Protein AF-R4QSQ1-F1 (afdb_monomer_lite)

Foldseek 3Di:
DVVVVVVVVCVVVCPVLLVVLLDPCLCVLVCLLVVVVVCCVPPVDDDDPVCVVSVVNVVSSVVSVLVVCCPPPVVVVVVLCVVQVLLLVVQLVVLLVVLVVVCVVVVPPDPVVSVVNSVVRSVVVSVVLSVVCVVDVVSVVVRDDPPDDPDDDPPDDD

Radius of gyration: 19.32 Å; chains: 1; bounding box: 47×39×47 Å

Structure (mmCIF, N/CA/C/O backbone):
data_AF-R4QSQ1-F1
#
_entry.id   AF-R4QSQ1-F1
#
loop_
_atom_site.group_PDB
_atom_site.id
_atom_site.type_symbol
_atom_site.label_atom_id
_atom_site.label_alt_id
_atom_site.label_comp_id
_atom_site.label_asym_id
_atom_site.label_entity_id
_atom_site.label_seq_id
_atom_site.pdbx_PDB_ins_code
_atom_site.Cartn_x
_atom_site.Cartn_y
_atom_site.Cartn_z
_atom_site.occupancy
_atom_site.B_iso_or_equiv
_atom_site.auth_seq_id
_atom_site.auth_comp_id
_atom_site.auth_asym_id
_atom_site.auth_atom_id
_atom_site.pdbx_PDB_model_num
ATOM 1 N N . MET A 1 1 ? -10.627 -11.516 -1.912 1.00 31.02 1 MET A N 1
ATOM 2 C CA . MET A 1 1 ? -12.056 -11.411 -1.530 1.00 31.02 1 MET A CA 1
ATOM 3 C C . MET A 1 1 ? -12.388 -12.200 -0.265 1.00 31.02 1 MET A C 1
ATOM 5 O O . MET A 1 1 ? -12.949 -11.615 0.649 1.00 31.02 1 MET A O 1
ATOM 9 N N . SER A 1 2 ? -11.987 -13.470 -0.145 1.00 31.78 2 SER A N 1
ATOM 10 C CA . SER A 1 2 ? -12.200 -14.297 1.061 1.00 31.78 2 SER A CA 1
ATOM 11 C C . SER A 1 2 ? -11.668 -13.672 2.362 1.00 31.78 2 SER A C 1
ATOM 13 O O . SER A 1 2 ? -12.356 -13.703 3.375 1.00 31.78 2 SER A O 1
ATOM 15 N N . PHE A 1 3 ? -10.498 -13.023 2.330 1.00 46.00 3 PHE A N 1
ATOM 16 C CA . PHE A 1 3 ? -9.901 -12.395 3.518 1.00 46.00 3 PHE A CA 1
ATOM 17 C C . PHE A 1 3 ? -10.680 -11.190 4.076 1.00 46.00 3 PHE A C 1
ATOM 19 O O . PHE A 1 3 ? -10.633 -10.957 5.279 1.00 46.00 3 PHE A O 1
ATOM 26 N N . PHE A 1 4 ? -11.433 -10.453 3.248 1.00 47.88 4 PHE A N 1
ATOM 27 C CA . PHE A 1 4 ? -12.220 -9.297 3.706 1.00 47.88 4 PHE A CA 1
ATOM 28 C C . PHE A 1 4 ? -13.437 -9.744 4.530 1.00 47.88 4 PHE A C 1
ATOM 30 O O . PHE A 1 4 ? -13.657 -9.263 5.640 1.00 47.88 4 PHE A O 1
ATOM 37 N N . PHE A 1 5 ? -14.178 -10.740 4.033 1.00 49.56 5 PHE A N 1
ATOM 38 C CA . PHE A 1 5 ? -15.300 -11.345 4.759 1.00 49.56 5 PHE A CA 1
ATOM 39 C C . PHE A 1 5 ? -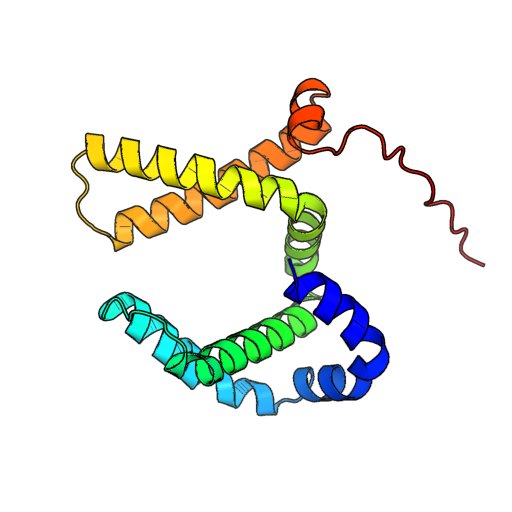14.837 -12.161 5.971 1.00 49.56 5 PHE A C 1
ATOM 41 O O . PHE A 1 5 ? -15.494 -12.134 7.010 1.00 49.56 5 PHE A O 1
ATOM 48 N N . LEU A 1 6 ? -13.676 -12.821 5.881 1.00 51.12 6 LEU A N 1
ATOM 49 C CA . LEU A 1 6 ? -13.048 -13.489 7.022 1.00 51.12 6 LEU A CA 1
ATOM 50 C C . LEU A 1 6 ? -12.662 -12.485 8.120 1.00 51.12 6 LEU A C 1
ATOM 52 O O . LEU A 1 6 ? -12.879 -12.766 9.293 1.00 51.12 6 LEU A O 1
ATOM 56 N N . GLY A 1 7 ? -12.157 -11.303 7.750 1.00 55.66 7 GLY A N 1
ATOM 57 C CA . GLY A 1 7 ? -11.886 -10.204 8.682 1.00 55.66 7 GLY A CA 1
ATOM 58 C C . GLY A 1 7 ? -13.153 -9.668 9.355 1.00 55.66 7 GLY A C 1
ATOM 59 O O . GLY A 1 7 ? -13.175 -9.495 10.573 1.00 55.66 7 GLY A O 1
ATOM 60 N N . ALA A 1 8 ? -14.236 -9.484 8.591 1.00 56.44 8 ALA A N 1
ATOM 61 C CA . ALA A 1 8 ? -15.534 -9.074 9.130 1.00 56.44 8 ALA A CA 1
ATOM 62 C C . ALA A 1 8 ? -16.126 -10.121 10.095 1.00 56.44 8 ALA A C 1
ATOM 64 O O . ALA A 1 8 ? -16.607 -9.764 11.167 1.00 56.44 8 ALA A O 1
ATOM 65 N N . TYR A 1 9 ? -16.021 -11.414 9.773 1.00 58.06 9 TYR A N 1
ATOM 66 C CA . TYR A 1 9 ? -16.449 -12.509 10.650 1.00 58.06 9 TYR A CA 1
ATOM 67 C C . TYR A 1 9 ? -15.570 -12.636 11.908 1.00 58.06 9 TYR A C 1
ATOM 69 O O . TYR A 1 9 ? -16.077 -12.799 13.019 1.00 58.06 9 TYR A O 1
ATOM 77 N N . ALA A 1 10 ? -14.249 -12.494 11.764 1.00 59.38 10 ALA A N 1
ATOM 78 C CA . ALA A 1 10 ? -13.298 -12.538 12.875 1.00 59.38 10 ALA A CA 1
ATOM 79 C C . ALA A 1 10 ? -13.430 -11.339 13.832 1.00 59.38 10 ALA A C 1
ATOM 81 O O . ALA A 1 10 ? -13.025 -11.442 14.994 1.00 59.38 10 ALA A O 1
ATOM 82 N N . SER A 1 11 ? -14.038 -10.231 13.387 1.00 60.97 11 SER A N 1
ATOM 83 C CA . SER A 1 11 ? -14.272 -9.035 14.207 1.00 60.97 11 SER A CA 1
ATOM 84 C C . SER A 1 11 ? -15.082 -9.335 15.477 1.00 60.97 11 SER A C 1
ATOM 86 O O . SER A 1 11 ? -14.761 -8.805 16.540 1.00 60.97 11 SER A O 1
ATOM 88 N N . HIS A 1 12 ? -16.029 -10.280 15.428 1.00 58.00 12 HIS A N 1
ATOM 89 C CA . HIS A 1 12 ? -16.840 -10.677 16.585 1.00 58.00 12 HIS A CA 1
ATOM 90 C C . HIS A 1 12 ? -16.061 -11.448 17.669 1.00 58.00 12 HIS A C 1
ATOM 92 O O . HIS A 1 12 ? -16.501 -11.492 18.816 1.00 58.00 12 HIS A O 1
ATOM 98 N N . ARG A 1 13 ? -14.896 -12.036 17.348 1.00 60.75 13 ARG A N 1
ATOM 99 C CA . ARG A 1 13 ? -14.006 -12.727 18.312 1.00 60.75 13 ARG A CA 1
ATOM 100 C C . ARG A 1 13 ? -12.667 -12.000 18.515 1.00 60.75 13 ARG A C 1
ATOM 102 O O . ARG A 1 13 ? -11.723 -12.560 19.070 1.00 60.75 13 ARG A O 1
ATOM 109 N N . SER A 1 14 ? -12.581 -10.742 18.085 1.00 67.00 14 SER A N 1
ATOM 110 C CA . SER A 1 14 ? -11.327 -9.998 17.916 1.00 67.00 14 SER A CA 1
ATOM 111 C C . SER A 1 14 ? -10.693 -9.449 19.196 1.00 67.00 14 SER A C 1
ATOM 113 O O . SER A 1 14 ? -9.571 -8.961 19.132 1.00 67.00 14 SER A O 1
ATOM 115 N N . ILE A 1 15 ? -11.333 -9.548 20.367 1.00 72.94 15 ILE A N 1
ATOM 116 C CA . ILE A 1 15 ? -10.829 -8.929 21.611 1.00 72.94 15 ILE A CA 1
ATOM 117 C C . ILE A 1 15 ? -9.414 -9.420 21.962 1.00 72.94 15 ILE A C 1
ATOM 119 O O . ILE A 1 15 ? -8.555 -8.622 22.336 1.00 72.94 15 ILE A O 1
ATOM 123 N N . TYR A 1 16 ? -9.142 -10.718 21.809 1.00 79.38 16 TYR A N 1
ATOM 124 C CA . TYR A 1 16 ? -7.809 -11.278 22.061 1.00 79.38 16 TYR A CA 1
ATOM 125 C C . TYR A 1 16 ? -6.787 -10.842 21.012 1.00 79.38 16 TYR A C 1
ATOM 127 O O . TYR A 1 16 ? -5.647 -10.543 21.360 1.00 79.38 16 TYR A O 1
ATOM 135 N N . LEU A 1 17 ? -7.205 -10.748 19.747 1.00 77.50 17 LEU A N 1
ATOM 136 C CA . LEU A 1 17 ? -6.355 -10.264 18.664 1.00 77.50 17 LEU A CA 1
ATOM 137 C C . LEU A 1 17 ? -5.994 -8.790 18.881 1.00 77.50 17 LEU A C 1
ATOM 139 O O . LEU A 1 17 ? -4.828 -8.434 18.801 1.00 77.50 17 LEU A O 1
ATOM 143 N N . ILE A 1 18 ? -6.961 -7.949 19.246 1.00 78.81 18 ILE A N 1
ATOM 144 C CA . ILE A 1 18 ? -6.743 -6.530 19.549 1.00 78.81 18 ILE A CA 1
ATOM 145 C C . ILE A 1 18 ? -5.796 -6.374 20.746 1.00 78.81 18 ILE A C 1
ATOM 147 O O . ILE A 1 18 ? -4.836 -5.611 20.668 1.00 78.81 18 ILE A O 1
ATOM 151 N N . LYS A 1 19 ? -5.991 -7.144 21.828 1.00 83.69 19 LYS A N 1
ATOM 152 C CA . LYS A 1 19 ? -5.064 -7.149 22.977 1.00 83.69 19 LYS A CA 1
ATOM 153 C C . LYS A 1 19 ? -3.648 -7.571 22.580 1.00 83.69 19 LYS A C 1
ATOM 155 O O . LYS A 1 19 ? -2.679 -6.982 23.054 1.00 83.69 19 LYS A O 1
ATOM 160 N N . PHE A 1 20 ? -3.525 -8.575 21.714 1.00 83.38 20 PHE A N 1
ATOM 161 C CA . PHE A 1 20 ? -2.237 -9.040 21.212 1.00 83.38 20 PHE A CA 1
ATOM 162 C C . PHE A 1 20 ? -1.543 -7.985 20.337 1.00 83.38 20 PHE A C 1
ATOM 164 O O . PHE A 1 20 ? -0.368 -7.699 20.551 1.00 83.38 20 PHE A O 1
ATOM 171 N N . LEU A 1 21 ? -2.271 -7.343 19.419 1.00 85.44 21 LEU A N 1
ATOM 172 C CA . LEU A 1 21 ? -1.757 -6.264 18.566 1.00 85.44 21 LEU A CA 1
ATOM 173 C C . LEU A 1 21 ? -1.337 -5.023 19.382 1.00 85.44 21 LEU A C 1
ATOM 175 O O . LEU A 1 21 ? -0.336 -4.377 19.067 1.00 85.44 21 LEU A O 1
ATOM 179 N N . ALA A 1 22 ? -2.030 -4.737 20.487 1.00 84.50 22 ALA A N 1
ATOM 180 C CA . ALA A 1 22 ? -1.675 -3.663 21.416 1.00 84.50 22 ALA A CA 1
ATOM 181 C C . ALA A 1 22 ? -0.433 -3.969 22.285 1.00 84.50 22 ALA A C 1
ATOM 183 O O . ALA A 1 22 ? 0.126 -3.065 22.921 1.00 84.50 22 ALA A O 1
ATOM 184 N N . SER A 1 23 ? 0.041 -5.219 22.309 1.00 89.00 23 SER A N 1
ATOM 185 C CA . SER A 1 23 ? 1.198 -5.640 23.104 1.00 89.00 23 SER A CA 1
ATOM 186 C C . SER A 1 23 ? 2.493 -4.952 22.662 1.00 89.00 23 SER A C 1
ATOM 188 O O . SER A 1 23 ? 2.725 -4.723 21.475 1.00 89.00 23 SER A O 1
ATOM 190 N N . ARG A 1 24 ? 3.383 -4.643 23.615 1.00 88.19 24 ARG A N 1
ATOM 191 C CA . ARG A 1 24 ? 4.731 -4.112 23.319 1.00 88.19 24 ARG A CA 1
ATOM 192 C C . ARG A 1 24 ? 5.630 -5.157 22.651 1.00 88.19 24 ARG A C 1
ATOM 194 O O . ARG A 1 24 ? 6.523 -4.796 21.895 1.00 88.19 24 ARG A O 1
ATOM 201 N N . TRP A 1 25 ? 5.356 -6.439 22.883 1.00 89.38 25 TRP A N 1
ATOM 202 C CA . TRP A 1 25 ? 6.125 -7.559 22.336 1.00 89.38 25 TRP A CA 1
ATOM 203 C C . TRP A 1 25 ? 5.973 -7.725 20.823 1.00 89.38 25 TRP A C 1
ATOM 205 O O . TRP A 1 25 ? 6.797 -8.382 20.196 1.00 89.38 25 TRP A O 1
ATOM 215 N N . ILE A 1 26 ? 4.968 -7.086 20.217 1.00 87.81 26 ILE A N 1
ATOM 216 C CA . ILE A 1 26 ? 4.738 -7.129 18.771 1.00 87.81 26 ILE A CA 1
ATOM 217 C C . ILE A 1 26 ? 5.929 -6.582 17.969 1.00 87.81 26 ILE A C 1
ATOM 219 O O . ILE A 1 26 ? 6.175 -7.010 16.845 1.00 87.81 26 ILE A O 1
ATOM 223 N N . TRP A 1 27 ? 6.717 -5.687 18.574 1.00 89.50 27 TRP A N 1
ATOM 224 C CA . TRP A 1 27 ? 7.913 -5.108 17.965 1.00 89.50 27 TRP A CA 1
ATOM 225 C C . TRP A 1 27 ? 9.059 -6.107 17.801 1.00 89.50 27 TRP A C 1
ATOM 227 O O . TRP A 1 27 ? 9.951 -5.859 16.995 1.00 89.50 27 TRP A O 1
ATOM 237 N N . LEU A 1 28 ? 9.009 -7.271 18.460 1.00 91.75 28 LEU A N 1
ATOM 238 C CA . LEU A 1 28 ? 9.936 -8.370 18.169 1.00 91.75 28 LEU A CA 1
ATOM 239 C C . LEU A 1 28 ? 9.780 -8.901 16.736 1.00 91.75 28 LEU A C 1
ATOM 241 O O . LEU A 1 28 ? 10.711 -9.497 16.203 1.00 91.75 28 LEU A O 1
ATOM 245 N N . LEU A 1 29 ? 8.639 -8.649 16.083 1.00 90.38 29 LEU A N 1
ATOM 246 C CA . LEU A 1 29 ? 8.444 -8.976 14.670 1.00 90.38 29 LEU A CA 1
ATOM 247 C C . LEU A 1 29 ? 9.142 -7.982 13.730 1.00 90.38 29 LEU A C 1
ATOM 249 O O . LEU A 1 29 ? 9.389 -8.331 12.580 1.00 90.38 29 LEU A O 1
ATOM 253 N N . ALA A 1 30 ? 9.501 -6.778 14.193 1.00 90.31 30 ALA A N 1
ATOM 254 C CA . ALA A 1 30 ? 10.138 -5.753 13.364 1.00 90.31 30 ALA A CA 1
ATOM 255 C C . ALA A 1 30 ? 11.403 -6.247 12.636 1.00 90.31 30 ALA A C 1
ATOM 257 O O . ALA A 1 30 ? 11.447 -6.109 11.414 1.00 90.31 30 ALA A O 1
ATOM 258 N N . PRO A 1 31 ? 12.406 -6.866 13.298 1.00 92.62 31 PRO A N 1
ATOM 259 C CA . PRO A 1 31 ? 13.589 -7.369 12.597 1.00 92.62 31 PRO A CA 1
ATOM 260 C C . PRO A 1 31 ? 13.252 -8.452 11.566 1.00 92.62 31 PRO A C 1
ATOM 262 O O . PRO A 1 31 ? 13.873 -8.491 10.508 1.00 92.62 31 PRO A O 1
ATOM 265 N N . ILE A 1 32 ? 12.243 -9.291 11.827 1.00 90.81 32 ILE A N 1
ATOM 266 C CA . ILE A 1 32 ? 11.794 -10.329 10.888 1.00 90.81 32 ILE A CA 1
ATOM 267 C C . ILE A 1 32 ? 11.174 -9.676 9.648 1.00 90.81 32 ILE A C 1
ATOM 269 O O . ILE A 1 32 ? 11.530 -10.020 8.522 1.00 90.81 32 ILE A O 1
ATOM 273 N N . VAL A 1 33 ? 10.280 -8.705 9.836 1.00 89.69 33 VAL A N 1
ATOM 274 C CA . VAL A 1 33 ? 9.608 -7.999 8.734 1.00 89.69 33 VAL A CA 1
ATOM 275 C C . VAL A 1 33 ? 10.601 -7.164 7.927 1.00 89.69 33 VAL A C 1
ATOM 277 O O . VAL A 1 33 ? 10.591 -7.225 6.701 1.00 89.69 33 VAL A O 1
ATOM 280 N N . ILE A 1 34 ? 11.496 -6.431 8.590 1.00 89.44 34 ILE A N 1
ATOM 281 C CA . ILE A 1 34 ? 12.531 -5.626 7.927 1.00 89.44 34 ILE A CA 1
ATOM 282 C C . ILE A 1 34 ? 13.498 -6.537 7.167 1.00 89.44 34 ILE A C 1
ATOM 284 O O . ILE A 1 34 ? 13.724 -6.327 5.979 1.00 89.44 34 ILE A O 1
ATOM 288 N N . GLY A 1 35 ? 14.021 -7.580 7.818 1.00 90.12 35 GLY A N 1
ATOM 289 C CA . GLY A 1 35 ? 14.965 -8.513 7.208 1.00 90.12 35 GLY A CA 1
ATOM 290 C C . GLY A 1 35 ? 14.371 -9.233 6.000 1.00 90.12 35 GLY A C 1
ATOM 291 O O . GLY A 1 35 ? 15.008 -9.300 4.952 1.00 90.12 35 GLY A O 1
ATOM 292 N N . THR A 1 36 ? 13.124 -9.701 6.099 1.00 87.38 36 THR A N 1
ATOM 293 C CA . THR A 1 36 ? 12.441 -10.322 4.955 1.00 87.38 36 THR A CA 1
ATOM 294 C C . THR A 1 36 ? 12.116 -9.330 3.848 1.00 87.38 36 THR A C 1
ATOM 296 O O . THR A 1 36 ? 12.265 -9.682 2.682 1.00 87.38 36 THR A O 1
ATOM 299 N N . SER A 1 37 ? 11.754 -8.087 4.170 1.00 82.00 37 SER A N 1
ATOM 300 C CA . SER A 1 37 ? 11.524 -7.043 3.161 1.00 82.00 37 SER A CA 1
ATOM 301 C C . SER A 1 37 ? 12.808 -6.709 2.397 1.00 82.00 37 SER A C 1
ATOM 303 O O . SER A 1 37 ? 12.794 -6.656 1.169 1.00 82.00 37 SER A O 1
ATOM 305 N N . ILE A 1 38 ? 13.933 -6.564 3.106 1.00 85.81 38 ILE A N 1
ATOM 306 C CA . ILE A 1 38 ? 15.254 -6.339 2.501 1.00 85.81 38 ILE A CA 1
ATOM 307 C C . ILE A 1 38 ? 15.654 -7.540 1.645 1.00 85.81 38 ILE A C 1
ATOM 309 O O . ILE A 1 38 ? 16.022 -7.369 0.487 1.00 85.81 38 ILE A O 1
ATOM 313 N N . ALA A 1 39 ? 15.534 -8.760 2.175 1.00 85.56 39 ALA A N 1
ATOM 314 C CA . ALA A 1 39 ? 15.872 -9.969 1.432 1.00 85.56 39 ALA A CA 1
ATOM 315 C C . ALA A 1 39 ? 15.012 -10.119 0.167 1.00 85.56 39 ALA A C 1
ATOM 317 O O . ALA A 1 39 ? 15.510 -10.511 -0.882 1.00 85.56 39 ALA A O 1
ATOM 318 N N . THR A 1 40 ? 13.737 -9.744 0.237 1.00 82.38 40 THR A N 1
ATOM 319 C CA . THR A 1 40 ? 12.841 -9.747 -0.925 1.00 82.38 40 THR A CA 1
ATOM 320 C C . THR A 1 40 ? 13.292 -8.738 -1.973 1.00 82.38 40 THR A C 1
ATOM 322 O O . THR A 1 40 ? 13.322 -9.067 -3.155 1.00 82.38 40 THR A O 1
ATOM 325 N N . ALA A 1 41 ? 13.677 -7.534 -1.545 1.00 76.75 41 ALA A N 1
ATOM 326 C CA . ALA A 1 41 ? 14.157 -6.489 -2.440 1.00 76.75 41 ALA A CA 1
ATOM 327 C C . ALA A 1 41 ? 15.519 -6.820 -3.075 1.00 76.75 41 ALA A C 1
ATOM 329 O O . ALA A 1 41 ? 15.762 -6.430 -4.211 1.00 76.75 41 ALA A O 1
ATOM 330 N N . MET A 1 42 ? 16.400 -7.528 -2.359 1.00 82.69 42 MET A N 1
ATOM 331 C CA . MET A 1 42 ? 17.746 -7.868 -2.836 1.00 82.69 42 MET A CA 1
ATOM 332 C C . MET A 1 42 ? 17.801 -9.144 -3.679 1.00 82.69 42 MET A C 1
ATOM 334 O O . MET A 1 42 ? 18.620 -9.226 -4.589 1.00 82.69 42 MET A O 1
ATOM 338 N N . TYR A 1 43 ? 16.978 -10.145 -3.358 1.00 82.06 43 TYR A N 1
ATOM 339 C CA . TYR A 1 43 ? 17.100 -11.497 -3.917 1.00 82.06 43 TYR A CA 1
ATOM 340 C C . TYR A 1 43 ? 15.880 -11.947 -4.728 1.00 82.06 43 TYR A C 1
ATOM 342 O O . TYR A 1 43 ? 15.792 -13.126 -5.063 1.00 82.06 43 TYR A O 1
ATOM 350 N N . GLU A 1 44 ? 14.929 -11.048 -5.007 1.00 75.00 44 GLU A N 1
ATOM 351 C CA . GLU A 1 44 ? 13.708 -11.338 -5.779 1.00 75.00 44 GLU A CA 1
ATOM 352 C C . GLU A 1 44 ? 13.004 -12.625 -5.313 1.00 75.00 44 GLU A C 1
ATOM 354 O O . GLU A 1 44 ? 12.655 -13.516 -6.095 1.00 75.00 44 GLU A O 1
ATOM 359 N N . LEU A 1 45 ? 12.836 -12.754 -3.992 1.00 75.75 45 LEU A N 1
ATOM 360 C CA . LEU A 1 45 ? 12.311 -13.970 -3.381 1.00 75.75 45 LEU A CA 1
ATOM 361 C C . LEU A 1 45 ? 10.929 -14.317 -3.950 1.00 75.75 45 LEU A C 1
ATOM 363 O O . LEU A 1 45 ? 9.962 -13.567 -3.816 1.00 75.75 45 LEU A O 1
ATOM 367 N N . LYS A 1 46 ? 10.825 -15.505 -4.551 1.00 74.75 46 LYS A N 1
ATOM 368 C CA . LYS A 1 46 ? 9.549 -16.044 -5.026 1.00 74.75 46 LYS A CA 1
ATOM 369 C C . LYS A 1 46 ? 8.751 -16.574 -3.840 1.00 74.75 46 LYS A C 1
ATOM 371 O O . LYS A 1 46 ? 9.062 -17.627 -3.280 1.00 74.75 46 LYS A O 1
ATOM 376 N N . PHE A 1 47 ? 7.707 -15.843 -3.468 1.00 71.56 47 PHE A N 1
ATOM 377 C CA . PHE A 1 47 ? 6.795 -16.266 -2.414 1.00 71.56 47 PHE A CA 1
ATOM 378 C C . PHE A 1 47 ? 5.943 -17.455 -2.871 1.00 71.56 47 PHE A C 1
ATOM 380 O O . PHE A 1 47 ? 5.328 -17.447 -3.933 1.00 71.56 47 PHE A O 1
ATOM 387 N N . GLY A 1 48 ? 5.904 -18.477 -2.025 1.00 76.00 48 GLY A N 1
ATOM 388 C CA . GLY A 1 48 ? 5.098 -19.686 -2.174 1.00 76.00 48 GLY A CA 1
ATOM 389 C C . GLY A 1 48 ? 4.527 -20.126 -0.821 1.00 76.00 48 GLY A C 1
ATOM 390 O O . GLY A 1 48 ? 4.712 -19.419 0.173 1.00 76.00 48 GLY A O 1
ATOM 391 N N . PRO A 1 49 ? 3.883 -21.302 -0.733 1.00 80.00 49 PRO A N 1
ATOM 392 C CA . PRO A 1 49 ? 3.203 -21.764 0.486 1.00 80.00 49 PRO A CA 1
ATOM 393 C C . PRO A 1 49 ? 4.095 -21.776 1.738 1.00 80.00 49 PRO A C 1
ATOM 395 O O . PRO A 1 49 ? 3.632 -21.498 2.844 1.00 80.00 49 PRO A O 1
ATOM 398 N N . ASN A 1 50 ? 5.397 -22.008 1.558 1.00 82.69 50 ASN A N 1
ATOM 399 C CA . ASN A 1 50 ? 6.386 -22.063 2.639 1.00 82.69 50 ASN A CA 1
ATOM 400 C C . ASN A 1 50 ? 6.605 -20.713 3.347 1.00 82.69 50 ASN A C 1
ATOM 402 O O . ASN A 1 50 ? 7.144 -20.676 4.448 1.00 82.69 50 ASN A O 1
ATOM 406 N N . TRP A 1 51 ? 6.164 -19.603 2.750 1.00 82.50 51 TRP A N 1
ATOM 407 C CA . TRP A 1 51 ? 6.336 -18.254 3.297 1.00 82.50 51 TRP A CA 1
ATOM 408 C C . TRP A 1 51 ? 5.138 -17.779 4.122 1.00 82.50 51 TRP A C 1
ATOM 410 O O . TRP A 1 51 ? 5.172 -16.679 4.670 1.00 82.50 51 TRP A O 1
ATOM 420 N N . THR A 1 52 ? 4.098 -18.608 4.262 1.00 82.56 52 THR A N 1
ATOM 421 C CA . THR A 1 52 ? 2.841 -18.243 4.936 1.00 82.56 52 THR A CA 1
ATOM 422 C C . THR A 1 52 ? 3.068 -17.693 6.346 1.00 82.56 52 THR A C 1
ATOM 424 O O . THR A 1 52 ? 2.454 -16.697 6.718 1.00 82.56 52 THR A O 1
ATOM 427 N N . ALA A 1 53 ? 3.984 -18.284 7.120 1.00 84.38 53 ALA A N 1
ATOM 428 C CA . ALA A 1 53 ? 4.297 -17.817 8.471 1.00 84.38 53 ALA A CA 1
ATOM 429 C C . ALA A 1 53 ? 4.918 -16.408 8.480 1.00 84.38 53 ALA A C 1
ATOM 431 O O . ALA A 1 53 ? 4.546 -15.572 9.301 1.00 84.38 53 ALA A O 1
ATOM 432 N N . LEU A 1 54 ? 5.818 -16.124 7.535 1.00 85.88 54 LEU A N 1
ATOM 433 C CA . LEU A 1 54 ? 6.448 -14.811 7.381 1.00 85.88 54 LEU A CA 1
ATOM 434 C C . LEU A 1 54 ? 5.444 -13.766 6.890 1.00 85.88 54 LEU A C 1
ATOM 436 O O . LEU A 1 54 ? 5.391 -12.663 7.431 1.00 85.88 54 LEU A O 1
ATOM 440 N N . SER A 1 55 ? 4.584 -14.130 5.937 1.00 82.12 55 SER A N 1
ATOM 441 C CA . SER A 1 55 ? 3.478 -13.275 5.502 1.00 82.12 55 SER A CA 1
ATOM 442 C C . SER A 1 55 ? 2.525 -12.968 6.659 1.00 82.12 55 SER A C 1
ATOM 444 O O . SER A 1 55 ? 2.121 -11.821 6.830 1.00 82.12 55 SER A O 1
ATOM 446 N N . PHE A 1 56 ? 2.207 -13.959 7.496 1.00 85.12 56 PHE A N 1
ATOM 447 C CA . PHE A 1 56 ? 1.348 -13.771 8.664 1.00 85.12 56 PHE A CA 1
ATOM 448 C C . PHE A 1 56 ? 1.998 -12.872 9.723 1.00 85.12 56 PHE A C 1
ATOM 450 O O . PHE A 1 56 ? 1.339 -11.975 10.247 1.00 85.12 56 PHE A O 1
ATOM 457 N N . ALA A 1 57 ? 3.299 -13.041 9.982 1.00 87.06 57 ALA A N 1
ATOM 458 C CA . ALA A 1 57 ? 4.065 -12.148 10.851 1.00 87.06 57 ALA A CA 1
ATOM 459 C C . ALA A 1 57 ? 4.041 -10.699 10.337 1.00 87.06 57 ALA A C 1
ATOM 461 O O . ALA A 1 57 ? 3.799 -9.777 11.117 1.00 87.06 57 ALA A O 1
ATOM 462 N N . GLY A 1 58 ? 4.202 -10.501 9.024 1.00 85.19 58 GLY A N 1
ATOM 463 C CA . GLY A 1 58 ? 4.055 -9.196 8.380 1.00 85.19 58 GLY A CA 1
ATOM 464 C C . GLY A 1 58 ? 2.659 -8.604 8.568 1.00 85.19 58 GLY A C 1
ATOM 465 O O . GLY A 1 58 ? 2.528 -7.474 9.033 1.00 85.19 58 GLY A O 1
ATOM 466 N N . VAL A 1 59 ? 1.606 -9.375 8.283 1.00 85.19 59 VAL A N 1
ATOM 467 C CA . VAL A 1 59 ? 0.211 -8.932 8.452 1.00 85.19 59 VAL A CA 1
ATOM 468 C C . VAL A 1 59 ? -0.071 -8.517 9.896 1.00 85.19 59 VAL A C 1
ATOM 470 O O . VAL A 1 59 ? -0.646 -7.451 10.121 1.00 85.19 59 VAL A O 1
ATOM 473 N N . ILE A 1 60 ? 0.355 -9.316 10.875 1.00 88.00 60 ILE A N 1
ATOM 474 C CA . ILE A 1 60 ? 0.213 -8.999 12.301 1.00 88.00 60 ILE A CA 1
ATOM 475 C C . ILE A 1 60 ? 0.945 -7.699 12.643 1.00 88.00 60 ILE A C 1
ATOM 477 O O . ILE A 1 60 ? 0.369 -6.817 13.281 1.00 88.00 60 ILE A O 1
ATOM 481 N N . PHE A 1 61 ? 2.197 -7.563 12.207 1.00 88.25 61 PHE A N 1
ATOM 482 C CA . PHE A 1 61 ? 3.015 -6.387 12.481 1.00 88.25 61 PHE A CA 1
ATOM 483 C C . PHE A 1 61 ? 2.388 -5.107 11.912 1.00 88.25 61 PHE A C 1
ATOM 485 O O . PHE A 1 61 ? 2.197 -4.134 12.644 1.00 88.25 61 PHE A O 1
ATOM 492 N N . PHE A 1 62 ? 1.982 -5.120 10.638 1.00 83.62 62 PHE A N 1
ATOM 493 C CA . PHE A 1 62 ? 1.324 -3.974 10.007 1.00 83.62 62 PHE A CA 1
ATOM 494 C C . PHE A 1 62 ? -0.044 -3.672 10.625 1.00 83.62 62 PHE A C 1
ATOM 496 O O . PHE A 1 62 ? -0.393 -2.503 10.775 1.00 83.62 62 PHE A O 1
ATOM 503 N N . SER A 1 63 ? -0.791 -4.692 11.056 1.00 84.50 63 SER A N 1
ATOM 504 C CA . SER A 1 63 ? -2.064 -4.500 11.767 1.00 84.50 63 SER A CA 1
ATOM 505 C C . SER A 1 63 ? -1.862 -3.815 13.122 1.00 84.50 63 SER A C 1
ATOM 507 O O . SER A 1 63 ? -2.622 -2.918 13.485 1.00 84.50 63 SER A O 1
ATOM 509 N N . ALA A 1 64 ? -0.814 -4.185 13.861 1.00 85.69 64 ALA A N 1
ATOM 510 C CA . ALA A 1 64 ? -0.467 -3.540 15.126 1.00 85.69 64 ALA A CA 1
ATOM 511 C C . ALA A 1 64 ? 0.034 -2.107 14.924 1.00 85.69 64 ALA A C 1
ATOM 513 O O . ALA A 1 64 ? -0.291 -1.213 15.708 1.00 85.69 64 ALA A O 1
ATOM 514 N N . MET A 1 65 ? 0.794 -1.873 13.853 1.00 83.81 65 MET A N 1
ATOM 515 C CA . MET A 1 65 ? 1.228 -0.535 13.472 1.00 83.81 65 MET A CA 1
ATOM 516 C C . MET A 1 65 ? 0.028 0.351 13.111 1.00 83.81 65 MET A C 1
ATOM 518 O O . MET A 1 65 ? -0.059 1.476 13.596 1.00 83.81 65 MET A O 1
ATOM 522 N N . ALA A 1 66 ? -0.939 -0.176 12.353 1.00 77.69 66 ALA A N 1
ATOM 523 C CA . ALA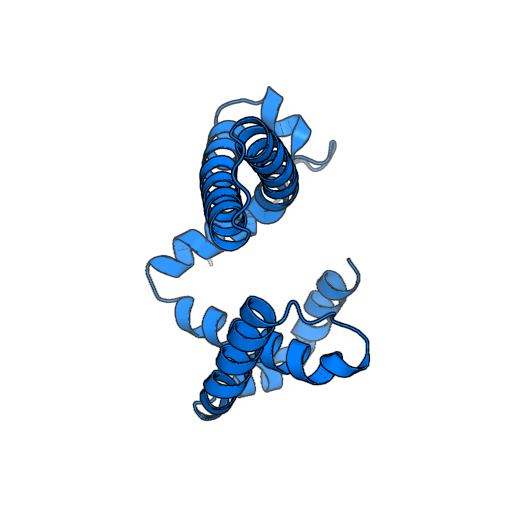 A 1 66 ? -2.159 0.539 11.984 1.00 77.69 66 ALA A CA 1
ATOM 524 C C . ALA A 1 66 ? -2.976 0.988 13.211 1.00 77.69 66 ALA A C 1
ATOM 526 O O . ALA A 1 66 ? -3.361 2.153 13.276 1.00 77.69 66 ALA A O 1
ATOM 527 N N . GLN A 1 67 ? -3.160 0.121 14.217 1.00 79.19 67 GLN A N 1
ATOM 528 C CA . GLN A 1 67 ? -3.849 0.488 15.469 1.00 79.19 67 GLN A CA 1
ATOM 529 C C . GLN A 1 67 ? -3.149 1.626 16.219 1.00 79.19 67 GLN A C 1
ATOM 531 O O . GLN A 1 67 ? -3.792 2.499 16.793 1.00 79.19 67 GLN A O 1
ATOM 536 N N . ARG A 1 68 ? -1.813 1.639 16.229 1.00 79.69 68 ARG A N 1
ATOM 537 C CA . ARG A 1 68 ? -1.044 2.678 16.931 1.00 79.69 68 ARG A CA 1
ATOM 538 C C . ARG A 1 68 ? -1.025 4.007 16.176 1.00 79.69 68 ARG A C 1
ATOM 540 O O . ARG A 1 68 ? -0.872 5.052 16.803 1.00 79.69 68 ARG A O 1
ATOM 547 N N . ILE A 1 69 ? -1.185 3.970 14.855 1.00 77.94 69 ILE A N 1
ATOM 548 C CA . ILE A 1 69 ? -1.245 5.162 14.002 1.00 77.94 69 ILE A CA 1
ATOM 549 C C . ILE A 1 69 ? -2.604 5.864 14.113 1.00 77.94 69 ILE A C 1
ATOM 551 O O . ILE A 1 69 ? -2.653 7.062 13.857 1.00 77.94 69 ILE A O 1
ATOM 555 N N . GLU A 1 70 ? -3.669 5.177 14.548 1.00 69.69 70 GLU A N 1
ATOM 556 C CA . GLU A 1 70 ? -5.063 5.661 14.581 1.00 69.69 70 GLU A CA 1
ATOM 557 C C . GLU A 1 70 ? -5.253 7.051 15.229 1.00 69.69 70 GLU A C 1
ATOM 559 O O . GLU A 1 70 ? -6.062 7.841 14.750 1.00 69.69 70 GLU A O 1
ATOM 564 N N . ASN A 1 71 ? -4.440 7.411 16.228 1.00 68.56 71 ASN A N 1
ATOM 565 C CA . ASN A 1 71 ? -4.516 8.709 16.922 1.00 68.56 71 ASN A CA 1
ATOM 566 C C . ASN A 1 71 ? -3.521 9.771 16.415 1.00 68.56 71 ASN A C 1
ATOM 568 O O . ASN A 1 71 ? -3.331 10.805 17.054 1.00 68.56 71 ASN A O 1
ATOM 572 N N . THR A 1 72 ? -2.843 9.525 15.297 1.00 79.62 72 THR A N 1
ATOM 573 C CA . THR A 1 72 ? -1.874 10.464 14.706 1.00 79.62 72 THR A CA 1
ATOM 574 C C . THR A 1 72 ? -2.482 11.190 13.509 1.00 79.62 72 THR A C 1
ATOM 576 O O . THR A 1 72 ? -3.399 10.679 12.880 1.00 79.62 72 THR A O 1
ATOM 579 N N . GLY A 1 73 ? -1.932 12.341 13.104 1.00 72.88 73 GLY A N 1
ATOM 580 C CA . GLY A 1 73 ? -2.383 13.032 11.882 1.00 72.88 73 GLY A CA 1
ATOM 581 C C . GLY A 1 73 ? -2.294 12.176 10.605 1.00 72.88 73 GLY A C 1
ATOM 582 O O . GLY A 1 73 ? -2.991 12.440 9.629 1.00 72.88 73 GLY A O 1
ATOM 583 N N . ILE A 1 74 ? -1.489 11.107 10.627 1.00 75.62 74 ILE A N 1
ATOM 584 C CA . ILE A 1 74 ? -1.355 10.141 9.531 1.00 75.62 74 ILE A CA 1
ATOM 585 C C . ILE A 1 74 ? -2.609 9.256 9.413 1.00 75.62 74 ILE A C 1
ATOM 587 O O . ILE A 1 74 ? -2.950 8.838 8.305 1.00 75.62 74 ILE A O 1
ATOM 591 N N . SER A 1 75 ? -3.345 9.002 10.505 1.00 76.81 75 SER A N 1
ATOM 592 C CA . SER A 1 75 ? -4.556 8.171 10.450 1.00 76.81 75 SER A CA 1
ATOM 593 C C . SER A 1 75 ? -5.633 8.770 9.564 1.00 76.81 75 SER A C 1
ATOM 595 O O . SER A 1 75 ? -6.272 8.028 8.827 1.00 76.81 75 SER A O 1
ATOM 597 N N . ALA A 1 76 ? -5.787 10.097 9.561 1.00 76.06 76 ALA A N 1
ATOM 598 C CA . ALA A 1 76 ? -6.747 10.782 8.704 1.00 76.06 76 ALA A CA 1
ATOM 599 C C . ALA A 1 76 ? -6.501 10.456 7.223 1.00 76.06 76 ALA A C 1
ATOM 601 O O . ALA A 1 76 ? -7.440 10.140 6.492 1.00 76.06 76 ALA A O 1
ATOM 602 N N . VAL A 1 77 ? -5.233 10.444 6.802 1.00 78.00 77 VAL A N 1
ATOM 603 C CA . VAL A 1 77 ? -4.838 10.078 5.435 1.00 78.00 77 VAL A CA 1
ATOM 604 C C . VAL A 1 77 ? -5.122 8.601 5.169 1.00 78.00 77 VAL A C 1
ATOM 606 O O . VAL A 1 77 ? -5.743 8.268 4.163 1.00 78.00 77 VAL A O 1
ATOM 609 N N . VAL A 1 78 ? -4.726 7.706 6.076 1.00 75.88 78 VAL A N 1
ATOM 610 C CA . VAL A 1 78 ? -4.925 6.255 5.912 1.00 75.88 78 VAL A CA 1
ATOM 611 C C . VAL A 1 78 ? -6.413 5.892 5.856 1.00 75.88 78 VAL A C 1
ATOM 613 O O . VAL A 1 78 ? -6.823 5.106 5.002 1.00 75.88 78 VAL A O 1
ATOM 616 N N . ILE A 1 79 ? -7.240 6.497 6.710 1.00 75.06 79 ILE A N 1
ATOM 617 C CA . ILE A 1 79 ? -8.699 6.330 6.711 1.00 75.06 79 ILE A CA 1
ATOM 618 C C . ILE A 1 79 ? -9.289 6.877 5.408 1.00 75.06 79 ILE A C 1
ATOM 620 O O . ILE A 1 79 ? -10.110 6.205 4.782 1.00 75.06 79 ILE A O 1
ATOM 624 N N . TRP A 1 80 ? -8.847 8.055 4.959 1.00 78.81 80 TRP A N 1
ATOM 625 C CA . TRP A 1 80 ? -9.308 8.659 3.707 1.00 78.81 80 TRP A CA 1
ATOM 626 C C . TRP A 1 80 ? -8.995 7.780 2.485 1.00 78.81 80 TRP A C 1
ATOM 628 O O . TRP A 1 80 ? -9.879 7.570 1.644 1.00 78.81 80 TRP A O 1
ATOM 638 N N . VAL A 1 81 ? -7.784 7.211 2.425 1.00 78.94 81 VAL A N 1
ATOM 639 C CA . VAL A 1 81 ? -7.371 6.228 1.408 1.00 78.94 81 VAL A CA 1
ATOM 640 C C . VAL A 1 81 ? -8.208 4.952 1.524 1.00 78.94 81 VAL A C 1
ATOM 642 O O . VAL A 1 81 ? -8.718 4.462 0.518 1.00 78.94 81 VAL A O 1
ATOM 645 N N . GLY A 1 82 ? -8.417 4.434 2.738 1.00 74.06 82 GLY A N 1
ATOM 646 C CA . GLY A 1 82 ? -9.192 3.216 2.993 1.00 74.06 82 GLY A CA 1
ATOM 647 C C . GLY A 1 82 ? -10.655 3.320 2.548 1.00 74.06 82 GLY A C 1
ATOM 648 O O . GLY A 1 82 ? -11.169 2.421 1.876 1.00 74.06 82 GLY A O 1
ATOM 649 N N . GLN A 1 83 ? -11.307 4.452 2.825 1.00 75.50 83 GLN A N 1
ATOM 650 C CA . GLN A 1 83 ? -12.663 4.756 2.342 1.00 75.50 83 GLN A CA 1
ATOM 651 C C . GLN A 1 83 ? -12.748 4.810 0.810 1.00 75.50 83 GLN A C 1
ATOM 653 O O . GLN A 1 83 ? -13.805 4.556 0.231 1.00 75.50 83 GLN A O 1
ATOM 658 N N . ARG A 1 84 ? -11.633 5.118 0.142 1.00 80.50 84 ARG A N 1
ATOM 659 C CA . ARG A 1 84 ? -11.511 5.200 -1.321 1.00 80.50 84 ARG A CA 1
ATOM 660 C C . ARG A 1 84 ? -10.704 4.035 -1.889 1.00 80.50 84 ARG A C 1
ATOM 662 O O . ARG A 1 84 ? -10.213 4.121 -3.012 1.00 80.50 84 ARG A O 1
ATOM 669 N N . SER A 1 85 ? -10.616 2.928 -1.151 1.00 77.19 85 SER A N 1
ATOM 670 C CA . SER A 1 85 ? -9.790 1.766 -1.498 1.00 77.19 85 SER A CA 1
ATOM 671 C C . SER A 1 85 ? -10.055 1.228 -2.903 1.00 77.19 85 SER A C 1
ATOM 673 O O . SER A 1 85 ? -9.111 0.819 -3.566 1.00 77.19 85 SER A O 1
ATOM 675 N N . ILE A 1 86 ? -11.291 1.298 -3.411 1.00 79.06 86 ILE A N 1
ATOM 676 C CA . ILE A 1 86 ? -11.607 0.895 -4.791 1.00 79.06 86 ILE A CA 1
ATOM 677 C C . ILE A 1 86 ? -10.928 1.784 -5.845 1.00 79.06 86 ILE A C 1
ATOM 679 O O . ILE A 1 86 ? -10.462 1.284 -6.864 1.00 79.06 86 ILE A O 1
ATOM 683 N N . VAL A 1 87 ? -10.824 3.092 -5.590 1.00 81.12 87 VAL A N 1
ATOM 684 C CA . VAL A 1 87 ? -10.158 4.043 -6.491 1.00 81.12 87 VAL A CA 1
ATOM 685 C C . VAL A 1 87 ? -8.665 3.756 -6.506 1.00 81.12 87 VAL A C 1
ATOM 687 O O . VAL A 1 87 ? -8.081 3.614 -7.575 1.00 81.12 87 VAL A O 1
ATOM 690 N N . PHE A 1 88 ? -8.057 3.591 -5.331 1.00 81.62 88 PHE A N 1
ATOM 691 C CA . PHE A 1 88 ? -6.644 3.224 -5.204 1.00 81.62 88 PHE A CA 1
ATOM 692 C C . PHE A 1 88 ? -6.344 1.852 -5.821 1.00 81.62 88 PHE A C 1
ATOM 694 O O . PHE A 1 88 ? -5.350 1.688 -6.521 1.00 81.62 88 PHE A O 1
ATOM 701 N N . TYR A 1 89 ? -7.240 0.882 -5.647 1.00 79.69 89 TYR A N 1
ATOM 702 C CA . TYR A 1 89 ? -7.094 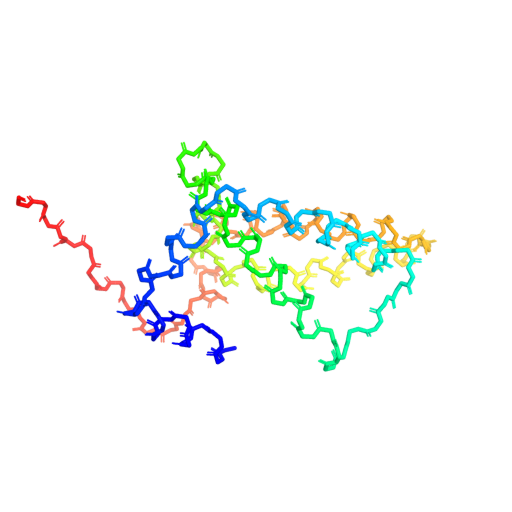-0.449 -6.224 1.00 79.69 89 TYR A CA 1
ATOM 703 C C . TYR A 1 89 ? -7.148 -0.439 -7.755 1.00 79.69 89 TYR A C 1
ATOM 705 O O . TYR A 1 89 ? -6.341 -1.098 -8.397 1.00 79.69 89 TYR A O 1
ATOM 713 N N . VAL A 1 90 ? -8.050 0.318 -8.371 1.00 81.06 90 VAL A N 1
ATOM 714 C CA . VAL A 1 90 ? -8.106 0.384 -9.840 1.00 81.06 90 VAL A CA 1
ATOM 715 C C . VAL A 1 90 ? -6.974 1.254 -10.395 1.00 81.06 90 VAL A C 1
ATOM 717 O O . VAL A 1 90 ? -6.315 0.878 -11.362 1.00 81.06 90 VAL A O 1
ATOM 720 N N . SER A 1 91 ? -6.706 2.397 -9.763 1.00 83.50 91 SER A N 1
ATOM 721 C CA . SER A 1 91 ? -5.691 3.344 -10.234 1.00 83.50 91 SER A CA 1
ATOM 722 C C . SER A 1 91 ? -4.270 2.798 -10.144 1.00 83.50 91 SER A C 1
ATOM 724 O O . SER A 1 91 ? -3.510 3.009 -11.087 1.00 83.50 91 SER A O 1
ATOM 726 N N . HIS A 1 92 ? -3.901 2.061 -9.086 1.00 84.12 92 HIS A N 1
ATOM 727 C CA . HIS A 1 92 ? -2.521 1.584 -8.959 1.00 84.12 92 HIS A CA 1
ATOM 728 C C . HIS A 1 92 ? -2.113 0.690 -10.138 1.00 84.12 92 HIS A C 1
ATOM 730 O O . HIS A 1 92 ? -1.015 0.851 -10.654 1.00 84.12 92 HIS A O 1
ATOM 736 N N . ALA A 1 93 ? -3.004 -0.182 -10.623 1.00 83.62 93 ALA A N 1
ATOM 737 C CA . ALA A 1 93 ? -2.723 -1.047 -11.766 1.00 83.62 93 ALA A CA 1
ATOM 738 C C . ALA A 1 93 ? -2.480 -0.229 -13.045 1.00 83.62 93 ALA A C 1
ATOM 740 O O . ALA A 1 93 ? -1.508 -0.468 -13.756 1.00 83.62 93 ALA A O 1
ATOM 741 N N . ILE A 1 94 ? -3.324 0.778 -13.296 1.00 86.81 94 ILE A N 1
ATOM 742 C CA . ILE A 1 94 ? -3.199 1.671 -14.456 1.00 86.81 94 ILE A CA 1
ATOM 743 C C . ILE A 1 94 ? -1.870 2.434 -14.400 1.00 86.81 94 ILE A C 1
ATOM 745 O O . ILE A 1 94 ? -1.122 2.448 -15.374 1.00 86.81 94 ILE A O 1
ATOM 749 N N . PHE A 1 95 ? -1.550 3.041 -13.256 1.00 89.38 95 PHE A N 1
ATOM 750 C CA . PHE A 1 95 ? -0.324 3.824 -13.104 1.00 89.38 95 PHE A CA 1
ATOM 751 C C . PHE A 1 95 ? 0.942 2.969 -13.115 1.00 89.38 95 PHE A C 1
ATOM 753 O O . PHE A 1 95 ? 1.959 3.438 -13.619 1.00 89.38 95 PHE A O 1
ATOM 760 N N . ILE A 1 96 ? 0.894 1.729 -12.618 1.00 86.88 96 ILE A N 1
ATOM 761 C CA . ILE A 1 96 ? 2.015 0.786 -12.722 1.00 86.88 96 ILE A CA 1
ATOM 762 C C . ILE A 1 96 ? 2.317 0.485 -14.191 1.00 86.88 96 ILE A C 1
ATOM 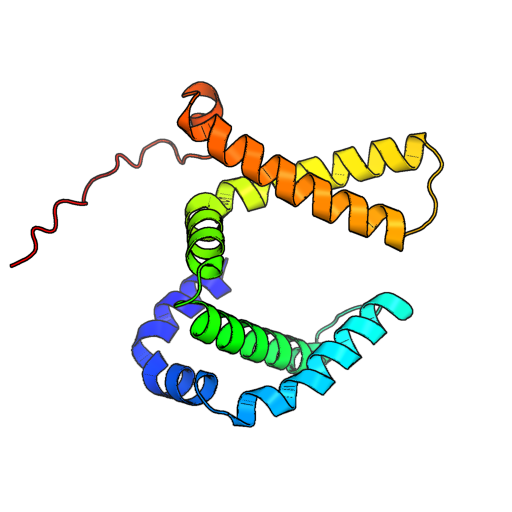764 O O . ILE A 1 96 ? 3.469 0.615 -14.593 1.00 86.88 96 ILE A O 1
ATOM 768 N N . VAL A 1 97 ? 1.301 0.142 -14.991 1.00 88.06 97 VAL A N 1
ATOM 769 C CA . VAL A 1 97 ? 1.487 -0.155 -16.423 1.00 88.06 97 VAL A CA 1
ATOM 770 C C . VAL A 1 97 ? 1.996 1.076 -17.169 1.00 88.06 97 VAL A C 1
ATOM 772 O O . VAL A 1 97 ? 3.023 1.000 -17.832 1.00 88.06 97 VAL A O 1
ATOM 775 N N . LEU A 1 98 ? 1.360 2.237 -16.981 1.00 91.06 98 LEU A N 1
ATOM 776 C CA . LEU A 1 98 ? 1.789 3.477 -17.636 1.00 91.06 98 LEU A CA 1
ATOM 777 C C . LEU A 1 98 ? 3.225 3.863 -17.272 1.00 91.06 98 LEU A C 1
ATOM 779 O O . LEU A 1 98 ? 4.000 4.266 -18.134 1.00 91.06 98 LEU A O 1
ATOM 783 N N . THR A 1 99 ? 3.590 3.739 -15.995 1.00 90.56 99 THR A N 1
ATOM 784 C CA . THR A 1 99 ? 4.945 4.065 -15.543 1.00 90.56 99 THR A CA 1
ATOM 785 C C . THR A 1 99 ? 5.953 3.072 -16.111 1.00 90.56 99 THR A C 1
ATOM 787 O O . THR A 1 99 ? 7.029 3.481 -16.537 1.00 90.56 99 THR A O 1
ATOM 790 N N . TYR A 1 100 ? 5.607 1.785 -16.163 1.00 87.75 100 TYR A N 1
ATOM 791 C CA . TYR A 1 100 ? 6.448 0.766 -16.777 1.00 87.75 100 TYR A CA 1
ATOM 792 C C . TYR A 1 100 ? 6.680 1.034 -18.270 1.00 87.75 100 TYR A C 1
ATOM 794 O O . TYR A 1 100 ? 7.831 1.010 -18.709 1.00 87.75 100 TYR A O 1
ATOM 802 N N . ASP A 1 101 ? 5.631 1.352 -19.029 1.00 89.81 101 ASP A N 1
ATOM 803 C CA . ASP A 1 101 ? 5.728 1.629 -20.467 1.00 89.81 101 ASP A CA 1
ATOM 804 C C . ASP A 1 101 ? 6.593 2.866 -20.743 1.00 89.81 101 ASP A C 1
ATOM 806 O O . ASP A 1 101 ? 7.483 2.833 -21.595 1.00 89.81 101 ASP A O 1
ATOM 810 N N . VAL A 1 102 ? 6.393 3.944 -19.976 1.00 93.06 102 VAL A N 1
ATOM 811 C CA . VAL A 1 102 ? 7.182 5.180 -20.103 1.00 93.06 102 VAL A CA 1
ATOM 812 C C . VAL A 1 102 ? 8.648 4.937 -19.753 1.00 93.06 102 VAL A C 1
ATOM 814 O O . VAL A 1 102 ? 9.534 5.363 -20.491 1.00 93.06 102 VAL A O 1
ATOM 817 N N . LEU A 1 103 ? 8.932 4.246 -18.649 1.00 91.81 103 LEU A N 1
ATOM 818 C CA . LEU A 1 103 ? 10.309 3.970 -18.242 1.00 91.81 103 LEU A CA 1
ATOM 819 C C . LEU A 1 103 ? 11.015 3.009 -19.200 1.00 91.81 103 LEU A C 1
ATOM 821 O O . LEU A 1 103 ? 12.197 3.205 -19.483 1.00 91.81 103 LEU A O 1
ATOM 825 N N . SER A 1 104 ? 10.289 2.034 -19.745 1.00 88.56 104 SER A N 1
ATOM 826 C CA . SER A 1 104 ? 10.800 1.135 -20.782 1.00 88.56 104 SER A CA 1
ATOM 827 C C . SER A 1 104 ? 11.124 1.898 -22.065 1.00 88.56 104 SER A C 1
ATOM 829 O O . SER A 1 104 ? 12.199 1.707 -22.631 1.00 88.56 104 SER A O 1
ATOM 831 N N . TYR A 1 105 ? 10.253 2.822 -22.486 1.00 92.75 105 TYR A N 1
ATOM 832 C CA . TYR A 1 105 ? 10.505 3.704 -23.630 1.00 92.75 105 TYR A CA 1
ATOM 833 C C . TYR A 1 105 ? 11.731 4.608 -23.415 1.00 92.75 105 TYR A C 1
ATOM 835 O O . TYR A 1 105 ? 12.506 4.837 -24.340 1.00 92.75 105 TYR A O 1
ATOM 843 N N . LEU A 1 106 ? 11.948 5.080 -22.183 1.00 93.06 106 LEU A N 1
ATOM 844 C CA . LEU A 1 106 ? 13.122 5.870 -21.795 1.00 93.06 106 LEU A CA 1
ATOM 845 C C . LEU A 1 106 ? 14.390 5.022 -21.572 1.00 93.06 106 LEU A C 1
ATOM 847 O O . LEU A 1 106 ? 15.437 5.573 -21.234 1.00 93.06 106 LEU A O 1
ATOM 851 N N . GLY A 1 107 ? 14.317 3.698 -21.743 1.00 92.06 107 GLY A N 1
ATOM 852 C CA . GLY A 1 107 ? 15.453 2.789 -21.586 1.00 92.06 107 GLY A CA 1
ATOM 853 C C . GLY A 1 107 ? 15.914 2.593 -20.137 1.00 92.06 107 GLY A C 1
ATOM 854 O O . GLY A 1 107 ? 17.061 2.209 -19.905 1.00 92.06 107 GLY A O 1
ATOM 855 N N . VAL A 1 108 ? 15.058 2.858 -19.146 1.00 89.25 108 VAL A N 1
ATOM 856 C CA . VAL A 1 108 ? 15.395 2.675 -17.727 1.00 89.25 108 VAL A CA 1
ATOM 857 C C . VAL A 1 108 ? 15.339 1.191 -17.371 1.00 89.25 108 VAL A C 1
ATOM 859 O O . VAL A 1 108 ? 14.275 0.583 -17.337 1.00 89.25 108 VAL A O 1
ATOM 862 N N . THR A 1 109 ? 16.495 0.611 -17.050 1.00 83.94 109 THR A N 1
ATOM 863 C CA . THR A 1 109 ? 16.636 -0.820 -16.718 1.00 83.94 109 THR A CA 1
ATOM 864 C C . THR A 1 109 ? 16.700 -1.105 -15.216 1.00 83.94 109 THR A C 1
ATOM 866 O O . THR A 1 109 ? 16.646 -2.259 -14.797 1.00 83.94 109 THR A O 1
ATOM 869 N N . SER A 1 110 ? 16.808 -0.070 -14.379 1.00 85.25 110 SER A N 1
ATOM 870 C CA . SER A 1 110 ? 16.887 -0.230 -12.925 1.00 85.25 110 SER A CA 1
ATOM 871 C C . SER A 1 110 ? 15.521 -0.569 -12.329 1.00 85.25 110 SER A C 1
ATOM 873 O O . SER A 1 110 ? 14.621 0.274 -12.296 1.00 85.25 110 SER A O 1
ATOM 875 N N . TYR A 1 111 ? 15.392 -1.781 -11.779 1.00 78.94 111 TYR A N 1
ATOM 876 C CA . TYR A 1 111 ? 14.186 -2.228 -11.077 1.00 78.94 111 TYR A CA 1
ATOM 877 C C . TYR A 1 111 ? 13.821 -1.307 -9.906 1.00 78.94 111 TYR A C 1
ATOM 879 O O . TYR A 1 111 ? 12.663 -0.931 -9.750 1.00 78.94 111 TYR A O 1
ATOM 887 N N . ALA A 1 112 ? 14.805 -0.882 -9.108 1.00 79.75 112 ALA A N 1
ATOM 888 C CA . ALA A 1 112 ? 14.563 -0.003 -7.965 1.00 79.75 112 ALA A CA 1
ATOM 889 C C . ALA A 1 112 ? 14.028 1.374 -8.399 1.00 79.75 112 ALA A C 1
ATOM 891 O O . ALA A 1 112 ? 13.114 1.916 -7.770 1.00 79.75 112 ALA A O 1
ATOM 892 N N . ALA A 1 113 ? 14.555 1.927 -9.497 1.00 80.94 113 ALA A N 1
ATOM 893 C CA . ALA A 1 113 ? 14.059 3.179 -10.065 1.00 80.94 113 ALA A CA 1
ATOM 894 C C . ALA A 1 113 ? 12.634 3.013 -10.617 1.00 80.94 113 ALA A C 1
ATOM 896 O O . ALA A 1 113 ? 11.767 3.841 -10.346 1.00 80.94 113 ALA A O 1
ATOM 897 N N . ALA A 1 114 ? 12.365 1.910 -11.319 1.00 83.50 114 ALA A N 1
ATOM 898 C CA . ALA A 1 114 ? 11.040 1.625 -11.854 1.00 83.50 114 ALA A CA 1
ATOM 899 C C . ALA A 1 114 ? 9.991 1.400 -10.761 1.00 83.50 114 ALA A C 1
ATOM 901 O O . ALA A 1 114 ? 8.911 1.987 -10.812 1.00 83.50 114 ALA A O 1
ATOM 902 N N . ALA A 1 115 ? 10.320 0.617 -9.735 1.00 81.62 115 ALA A N 1
ATOM 903 C CA . ALA A 1 115 ? 9.429 0.344 -8.616 1.00 81.62 115 ALA A CA 1
ATOM 904 C C . ALA A 1 115 ? 9.129 1.613 -7.806 1.00 81.62 115 ALA A C 1
ATOM 906 O O . ALA A 1 115 ? 7.970 1.889 -7.502 1.00 81.62 115 ALA A O 1
ATOM 907 N N . SER A 1 116 ? 10.149 2.418 -7.488 1.00 84.75 116 SER A N 1
ATOM 908 C CA . SER A 1 116 ? 9.960 3.668 -6.736 1.00 84.75 116 SER A CA 1
ATOM 909 C C . SER A 1 116 ? 9.122 4.694 -7.503 1.00 84.75 116 SER A C 1
ATOM 911 O O . SER A 1 116 ? 8.214 5.299 -6.922 1.00 84.75 116 SER A O 1
ATOM 913 N N . ALA A 1 117 ? 9.360 4.843 -8.809 1.00 87.94 117 ALA A N 1
ATOM 914 C CA . ALA A 1 117 ? 8.538 5.679 -9.674 1.00 87.94 117 ALA A CA 1
ATOM 915 C C . ALA A 1 117 ? 7.096 5.160 -9.733 1.00 87.94 117 ALA A C 1
ATOM 917 O O . ALA A 1 117 ? 6.167 5.925 -9.481 1.00 87.94 117 ALA A O 1
ATOM 918 N N . ALA A 1 118 ? 6.897 3.862 -9.980 1.00 86.69 118 ALA A N 1
ATOM 919 C CA . ALA A 1 118 ? 5.569 3.266 -10.092 1.00 86.69 118 ALA A CA 1
ATOM 920 C C . ALA A 1 118 ? 4.757 3.418 -8.798 1.00 86.69 118 ALA A C 1
ATOM 922 O O . ALA A 1 118 ? 3.588 3.794 -8.855 1.00 86.69 118 ALA A O 1
ATOM 923 N N . ILE A 1 119 ? 5.378 3.208 -7.631 1.00 85.56 119 ILE A N 1
ATOM 924 C CA . ILE A 1 119 ? 4.743 3.439 -6.323 1.00 85.56 119 ILE A CA 1
ATOM 925 C C . ILE A 1 119 ? 4.342 4.910 -6.177 1.00 85.56 119 ILE A C 1
ATOM 927 O O . ILE A 1 119 ? 3.208 5.203 -5.798 1.00 85.56 119 ILE A O 1
ATOM 931 N N . SER A 1 120 ? 5.243 5.836 -6.508 1.00 89.19 120 SER A N 1
ATOM 932 C CA . SER A 1 120 ? 5.000 7.277 -6.363 1.00 89.19 120 SER A CA 1
ATOM 933 C C . SER A 1 120 ? 3.875 7.762 -7.282 1.00 89.19 120 SER A C 1
ATOM 935 O O . SER A 1 120 ? 2.953 8.440 -6.827 1.00 89.19 120 SER A O 1
ATOM 937 N N . PHE A 1 121 ? 3.902 7.367 -8.558 1.00 89.94 121 PHE A N 1
ATOM 938 C CA . PHE A 1 121 ? 2.869 7.716 -9.534 1.00 89.94 121 PHE A CA 1
ATOM 939 C C . PHE A 1 121 ? 1.526 7.065 -9.212 1.00 89.94 121 PHE A C 1
ATOM 941 O O . PHE A 1 121 ? 0.501 7.737 -9.299 1.00 89.94 121 PHE A O 1
ATOM 948 N N . ALA A 1 122 ? 1.510 5.803 -8.779 1.00 87.62 122 ALA A N 1
ATOM 949 C CA . ALA A 1 122 ? 0.284 5.140 -8.347 1.00 87.62 122 ALA A CA 1
ATOM 950 C C . ALA A 1 122 ? -0.350 5.832 -7.135 1.00 87.62 122 ALA A C 1
ATOM 952 O O . ALA A 1 122 ? -1.568 6.006 -7.097 1.00 87.62 122 ALA A O 1
ATOM 953 N N . LEU A 1 123 ? 0.460 6.263 -6.164 1.00 84.81 123 LEU A N 1
ATOM 954 C CA . LEU A 1 123 ? -0.037 6.937 -4.967 1.00 84.81 123 LEU A CA 1
ATOM 955 C C . LEU A 1 123 ? -0.588 8.333 -5.296 1.00 84.81 123 LEU A C 1
ATOM 957 O O . LEU A 1 123 ? -1.724 8.648 -4.942 1.00 84.81 123 LEU A O 1
ATOM 961 N N . LEU A 1 124 ? 0.188 9.152 -6.012 1.00 89.19 124 LEU A N 1
ATOM 962 C CA . LEU A 1 124 ? -0.210 10.510 -6.400 1.00 89.19 124 LEU A CA 1
ATOM 963 C C . LEU A 1 124 ? -1.388 10.499 -7.377 1.00 89.19 124 LEU A C 1
ATOM 965 O O . LEU A 1 124 ? -2.341 11.260 -7.212 1.00 89.19 124 LEU A O 1
ATOM 969 N N . GLY A 1 125 ? -1.348 9.607 -8.361 1.00 86.88 125 GLY A N 1
ATOM 970 C CA . GLY A 1 125 ? -2.415 9.414 -9.329 1.00 86.88 125 GLY A CA 1
ATOM 971 C C . GLY A 1 125 ? -3.698 8.891 -8.687 1.00 86.88 125 GLY A C 1
ATOM 972 O O . GLY A 1 125 ? -4.784 9.381 -8.997 1.00 86.88 125 GLY A O 1
ATOM 973 N N . GLY A 1 126 ? -3.587 7.967 -7.730 1.00 84.81 126 GLY A N 1
ATOM 974 C CA . GLY A 1 126 ? -4.709 7.511 -6.911 1.00 84.81 126 GLY A CA 1
ATOM 975 C C . GLY A 1 126 ? -5.333 8.645 -6.095 1.00 84.81 126 GLY A C 1
ATOM 976 O O . GLY A 1 126 ? -6.554 8.803 -6.112 1.00 84.81 126 GLY A O 1
ATOM 977 N N . CYS A 1 127 ? -4.514 9.492 -5.460 1.00 86.06 127 CYS A N 1
ATOM 978 C CA . CYS A 1 127 ? -4.983 10.692 -4.762 1.00 86.06 127 CYS A CA 1
ATOM 979 C C . CYS A 1 127 ? -5.692 11.671 -5.709 1.00 86.06 127 CYS A C 1
ATOM 981 O O . CYS A 1 127 ? -6.786 12.145 -5.397 1.00 86.06 127 CYS A O 1
ATOM 983 N N . ALA A 1 128 ? -5.109 11.940 -6.879 1.00 86.06 128 ALA A N 1
ATOM 984 C CA . ALA A 1 128 ? -5.694 12.830 -7.877 1.00 86.06 128 ALA A CA 1
ATOM 985 C C . ALA A 1 128 ? -7.047 12.305 -8.377 1.00 86.06 128 ALA A C 1
ATOM 987 O O . ALA A 1 128 ? -8.018 13.056 -8.410 1.00 86.06 128 ALA A O 1
ATOM 988 N N . LEU A 1 129 ? -7.151 11.009 -8.690 1.00 84.00 129 LEU A N 1
ATOM 989 C CA . LEU A 1 129 ? -8.403 10.379 -9.120 1.00 84.00 129 LEU A CA 1
ATOM 990 C C . LEU A 1 129 ? -9.454 10.332 -8.008 1.00 84.00 129 LEU A C 1
ATOM 992 O O . LEU A 1 129 ? -10.643 10.492 -8.280 1.00 84.00 129 LEU A O 1
ATOM 996 N N . ALA A 1 130 ? -9.031 10.135 -6.762 1.00 82.88 130 ALA A N 1
ATOM 997 C CA . ALA A 1 130 ? -9.906 10.169 -5.598 1.00 82.88 130 ALA A CA 1
ATOM 998 C C . ALA A 1 130 ? -10.551 11.550 -5.412 1.00 82.88 130 ALA A C 1
ATOM 1000 O O . ALA A 1 130 ? -11.763 11.623 -5.211 1.00 82.88 130 ALA A O 1
ATOM 1001 N N . VAL A 1 131 ? -9.776 12.628 -5.559 1.00 82.81 131 VAL A N 1
ATOM 1002 C CA . VAL A 1 131 ? -10.297 14.005 -5.557 1.00 82.81 131 VAL A CA 1
ATOM 1003 C C . VAL A 1 131 ? -11.153 14.262 -6.802 1.00 82.81 131 VAL A C 1
ATOM 1005 O O . VAL A 1 131 ? -12.256 14.795 -6.708 1.00 82.81 131 VAL A O 1
ATOM 1008 N N . TRP A 1 132 ? -10.701 13.820 -7.978 1.00 80.75 132 TRP A N 1
ATOM 1009 C CA . TRP A 1 132 ? -11.413 14.013 -9.243 1.00 80.75 132 TRP A CA 1
ATOM 1010 C C . TRP A 1 132 ? -12.796 13.349 -9.258 1.00 80.75 132 TRP A C 1
ATOM 1012 O O . TRP A 1 132 ? -13.759 13.933 -9.759 1.00 80.75 132 TRP A O 1
ATOM 1022 N N . LYS A 1 133 ? -12.923 12.157 -8.658 1.00 76.56 133 LYS A N 1
ATOM 1023 C CA . LYS A 1 133 ? -14.197 11.441 -8.488 1.00 76.56 133 LYS A CA 1
ATOM 1024 C C . LYS A 1 133 ? -15.238 12.281 -7.743 1.00 76.56 133 LYS A C 1
ATOM 1026 O O . LYS A 1 133 ? -16.422 12.200 -8.066 1.00 76.56 133 LYS A O 1
ATOM 1031 N N . GLU A 1 134 ? -14.818 13.054 -6.746 1.00 70.50 134 GLU A N 1
ATOM 1032 C CA . GLU A 1 134 ? -15.721 13.891 -5.946 1.00 70.50 134 GLU A CA 1
ATOM 1033 C C . GLU A 1 134 ? -16.221 15.109 -6.727 1.00 70.50 134 GLU A C 1
ATOM 1035 O O . GLU A 1 134 ? -17.338 15.570 -6.500 1.00 70.50 134 GLU A O 1
ATOM 1040 N N . ILE A 1 135 ? -15.428 15.584 -7.688 1.00 71.44 135 ILE A N 1
ATOM 1041 C CA . ILE A 1 135 ? -15.733 16.773 -8.486 1.00 71.44 135 ILE A CA 1
ATOM 1042 C C . ILE A 1 135 ? -16.549 16.402 -9.744 1.00 71.44 135 ILE A C 1
ATOM 1044 O O . ILE A 1 135 ? -17.462 17.134 -10.124 1.00 71.44 135 ILE A O 1
ATOM 1048 N N . TRP A 1 136 ? -16.274 15.259 -10.391 1.00 63.66 136 TRP A N 1
ATOM 1049 C CA . TRP A 1 136 ? -16.858 14.896 -11.693 1.00 63.66 136 TRP A CA 1
ATOM 1050 C C . TRP A 1 136 ? -17.737 13.634 -11.631 1.00 63.66 136 TRP A C 1
ATOM 1052 O O . TRP A 1 136 ? -17.248 12.507 -11.522 1.00 63.66 136 TRP A O 1
ATOM 1062 N N . LYS A 1 137 ? -19.057 13.798 -11.829 1.00 62.12 137 LYS A N 1
ATOM 1063 C CA . LYS A 1 137 ? -20.049 12.694 -11.843 1.00 62.12 137 LYS A CA 1
ATOM 1064 C C . LYS A 1 137 ? -19.734 11.571 -12.844 1.00 62.12 137 LYS A C 1
ATOM 1066 O O . LYS A 1 137 ? -20.040 10.418 -12.560 1.00 62.12 137 LYS A O 1
ATOM 1071 N N . LEU A 1 138 ? -19.112 11.892 -13.980 1.00 60.78 138 LEU A N 1
ATOM 1072 C CA . LEU A 1 138 ? -18.716 10.924 -15.014 1.00 60.78 138 LEU A CA 1
ATOM 1073 C C . LEU A 1 138 ? -17.640 9.945 -14.520 1.00 60.78 138 LEU A C 1
ATOM 1075 O O . LEU A 1 138 ? -17.750 8.745 -14.753 1.00 60.78 138 LEU A O 1
ATOM 1079 N N . ALA A 1 139 ? -16.652 10.432 -13.762 1.00 58.41 139 ALA A N 1
ATOM 1080 C CA . ALA A 1 139 ? -15.623 9.585 -13.158 1.00 58.41 139 ALA A CA 1
ATOM 1081 C C . ALA A 1 139 ? -16.191 8.704 -12.034 1.00 58.41 139 ALA A C 1
ATOM 1083 O O . ALA A 1 139 ? -15.684 7.616 -11.770 1.00 58.41 139 ALA A O 1
ATOM 1084 N N . SER A 1 140 ? -17.285 9.137 -11.400 1.00 61.75 140 SER A N 1
ATOM 1085 C CA . SER A 1 140 ? -17.950 8.368 -10.347 1.00 61.75 140 SER A CA 1
ATOM 1086 C C . SER A 1 140 ? -18.513 7.035 -10.842 1.00 61.75 140 SER A C 1
ATOM 1088 O O . SER A 1 140 ? -18.509 6.074 -10.073 1.00 61.75 140 SER A O 1
ATOM 1090 N N . TRP A 1 141 ? -18.916 6.930 -12.114 1.00 66.25 141 TRP A N 1
ATOM 1091 C CA . TRP A 1 141 ? -19.402 5.673 -12.700 1.00 66.25 141 TRP A CA 1
ATOM 1092 C C . TRP A 1 141 ? -18.328 4.576 -12.720 1.00 66.25 141 TRP A C 1
ATOM 1094 O O . TRP A 1 141 ? -18.629 3.422 -12.437 1.00 66.25 141 TRP A O 1
ATOM 1104 N N . LEU A 1 142 ? -17.062 4.942 -12.948 1.00 62.72 142 LEU A N 1
ATOM 1105 C CA . LEU A 1 142 ? -15.940 3.996 -13.006 1.00 62.72 142 LEU A CA 1
ATOM 1106 C C . LEU A 1 142 ? -15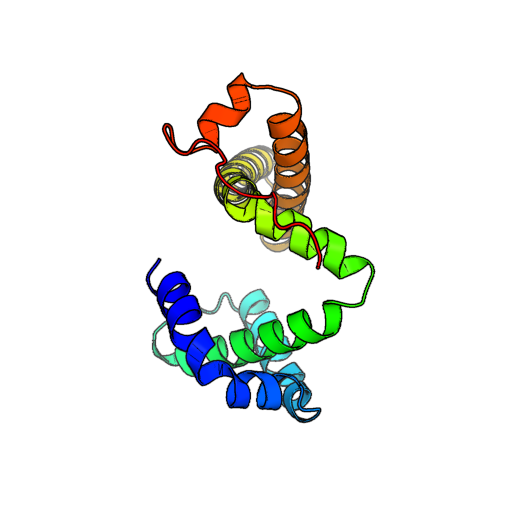.641 3.330 -11.650 1.00 62.72 142 LEU A C 1
ATOM 1108 O O . LEU A 1 142 ? -15.038 2.263 -11.585 1.00 62.72 142 LEU A O 1
ATOM 1112 N N . PHE A 1 143 ? -16.046 3.981 -10.557 1.00 62.81 143 PHE A N 1
ATOM 1113 C CA . PHE A 1 143 ? -15.686 3.608 -9.188 1.00 62.81 143 PHE A CA 1
ATOM 1114 C C . PHE A 1 143 ? -16.903 3.424 -8.275 1.00 62.81 143 PHE A C 1
ATOM 1116 O O . PHE A 1 143 ? -16.755 3.467 -7.048 1.00 62.81 143 PHE A O 1
ATOM 1123 N N . SER A 1 144 ? -18.103 3.299 -8.843 1.00 62.25 144 SER A N 1
ATOM 1124 C CA . SER A 1 144 ? -19.347 3.126 -8.090 1.00 62.25 144 SER A CA 1
ATOM 1125 C C . SER A 1 144 ? -20.147 1.974 -8.678 1.00 62.25 144 SER A C 1
ATOM 1127 O O . SER A 1 144 ? -20.371 1.913 -9.882 1.00 62.25 144 SER A O 1
ATOM 1129 N N . LEU A 1 145 ? -20.619 1.074 -7.816 1.00 53.97 145 LEU A N 1
ATOM 1130 C CA . LEU A 1 145 ? -21.588 0.055 -8.206 1.00 53.97 145 LEU A CA 1
ATOM 1131 C C . LEU A 1 145 ? -22.919 0.738 -8.569 1.00 53.97 145 LEU A C 1
ATOM 1133 O O . LEU A 1 145 ? -23.471 1.460 -7.729 1.00 53.97 145 LEU A O 1
ATOM 1137 N N . PRO A 1 146 ? -23.461 0.530 -9.781 1.00 45.38 146 PRO A N 1
ATOM 1138 C CA . PRO A 1 146 ? -24.754 1.086 -10.148 1.00 45.38 146 PRO A CA 1
ATOM 1139 C C . PRO A 1 146 ? -25.844 0.439 -9.281 1.00 45.38 146 PRO A C 1
ATOM 1141 O O . PRO A 1 146 ? -26.085 -0.759 -9.371 1.00 45.38 146 PRO A O 1
ATOM 1144 N N . GLY A 1 147 ? -26.491 1.228 -8.413 1.00 50.41 147 GLY A N 1
ATOM 1145 C CA . GLY A 1 147 ? -27.681 0.800 -7.660 1.00 50.41 147 GLY A CA 1
ATOM 1146 C C . GLY A 1 147 ? -27.647 1.010 -6.143 1.00 50.41 147 GLY A C 1
ATOM 1147 O O . GLY A 1 147 ? -28.707 1.035 -5.518 1.00 50.41 147 GLY A O 1
ATOM 1148 N N . LEU A 1 148 ? -26.485 1.247 -5.529 1.00 47.78 148 LEU A N 1
ATOM 1149 C CA . LEU A 1 148 ? -26.409 1.567 -4.098 1.00 47.78 148 LEU A CA 1
ATOM 1150 C C . LEU A 1 148 ? -26.588 3.076 -3.889 1.00 47.78 148 LEU A C 1
ATOM 1152 O O . LEU A 1 148 ? -25.626 3.839 -3.830 1.00 47.78 148 LEU A O 1
ATOM 1156 N N . ARG A 1 149 ? -27.847 3.524 -3.777 1.00 51.41 149 ARG A N 1
ATOM 1157 C CA . ARG A 1 149 ? -28.132 4.837 -3.177 1.00 51.41 149 ARG A CA 1
ATOM 1158 C C . ARG A 1 149 ? -27.554 4.843 -1.754 1.00 51.41 149 ARG A C 1
ATOM 1160 O O . ARG A 1 149 ? -27.799 3.878 -1.027 1.00 51.41 149 ARG A O 1
ATOM 1167 N N . PRO A 1 150 ? -26.865 5.907 -1.314 1.00 46.66 150 PRO A N 1
ATOM 1168 C CA . PRO A 1 150 ? -26.455 6.041 0.075 1.00 46.66 150 PRO A CA 1
ATOM 1169 C C . PRO A 1 150 ? -27.710 6.245 0.932 1.00 46.66 150 PRO A C 1
ATOM 1171 O O . PRO A 1 150 ? -28.199 7.358 1.111 1.00 46.66 150 PRO A O 1
ATOM 1174 N N . ARG A 1 151 ? -28.294 5.151 1.421 1.00 51.34 151 ARG A N 1
ATOM 1175 C CA . ARG A 1 151 ? -29.183 5.190 2.579 1.00 51.34 151 ARG A CA 1
ATOM 1176 C C . ARG A 1 151 ? -28.308 4.998 3.809 1.00 51.34 151 ARG A C 1
ATOM 1178 O O . ARG A 1 151 ? -27.588 4.011 3.879 1.00 51.34 151 ARG A O 1
ATOM 1185 N N . LEU A 1 152 ? -28.494 5.902 4.771 1.00 50.12 152 LEU A N 1
ATOM 1186 C CA . LEU A 1 152 ? -28.054 5.850 6.170 1.00 50.12 152 LEU A CA 1
ATOM 1187 C C . LEU A 1 152 ? -26.699 6.500 6.467 1.00 50.12 152 LEU A C 1
ATOM 1189 O O . LEU A 1 152 ? -25.675 5.835 6.499 1.00 50.12 152 LEU A O 1
ATOM 1193 N N . GLN A 1 153 ? -26.754 7.784 6.830 1.00 41.59 153 GLN A N 1
ATOM 1194 C CA . GLN A 1 153 ? -26.027 8.341 7.977 1.00 41.59 153 GLN A CA 1
ATOM 1195 C C . GLN A 1 153 ? -26.849 9.505 8.566 1.00 41.59 153 GLN A C 1
ATOM 1197 O O . GLN A 1 153 ? -26.512 10.676 8.462 1.00 41.59 153 GLN A O 1
ATOM 1202 N N . THR A 1 154 ? -27.979 9.165 9.183 1.00 40.03 154 THR A N 1
ATOM 1203 C CA . THR A 1 154 ? -28.601 9.985 10.234 1.00 40.03 154 THR A CA 1
ATOM 1204 C C . THR A 1 154 ? -28.649 9.138 11.495 1.00 40.03 154 THR A C 1
ATOM 1206 O O . THR A 1 154 ? -29.716 8.723 11.938 1.00 40.03 154 THR A O 1
ATOM 1209 N N . VAL A 1 155 ? -27.480 8.816 12.047 1.00 43.28 155 VAL A N 1
ATOM 1210 C CA . VAL A 1 155 ? -27.399 8.450 13.462 1.00 43.28 155 VAL A CA 1
ATOM 1211 C C . VAL A 1 155 ? -27.280 9.778 14.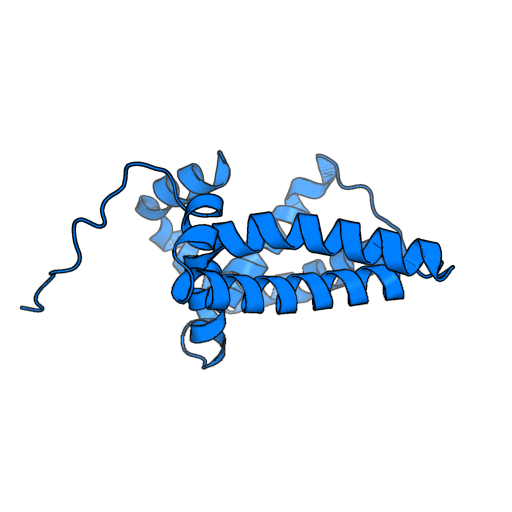195 1.00 43.28 155 VAL A C 1
ATOM 1213 O O . VAL A 1 155 ? -26.220 10.399 14.189 1.00 43.28 155 VAL A O 1
ATOM 1216 N N . ARG A 1 156 ? -28.402 10.277 14.726 1.00 37.03 156 ARG A N 1
ATOM 1217 C CA . ARG A 1 156 ? -28.357 11.371 15.700 1.00 37.03 156 ARG A CA 1
ATOM 1218 C C . ARG A 1 156 ? -27.638 10.836 16.944 1.00 37.03 156 ARG A C 1
ATOM 1220 O O . ARG A 1 156 ? -28.015 9.755 17.393 1.00 37.03 156 ARG A O 1
ATOM 1227 N N . PRO A 1 157 ? -26.639 11.543 17.491 1.00 46.94 157 PRO A N 1
ATOM 1228 C CA . PRO A 1 157 ? -26.134 11.220 18.815 1.00 46.94 157 PRO A CA 1
ATOM 1229 C C . PRO A 1 157 ? -27.252 11.497 19.831 1.00 46.94 157 PRO A C 1
ATOM 1231 O O . PRO A 1 157 ? -27.792 12.604 19.866 1.00 46.94 157 PRO A O 1
ATOM 1234 N N . THR A 1 158 ? -27.640 10.471 20.584 1.00 53.12 158 THR A N 1
ATOM 1235 C CA . THR A 1 158 ? -28.353 10.595 21.865 1.00 53.12 158 THR A CA 1
ATOM 1236 C C . THR A 1 158 ? -27.343 10.583 22.990 1.00 53.12 158 THR A C 1
ATOM 1238 O O . THR A 1 158 ? -26.443 9.714 22.908 1.00 53.12 158 THR A O 1
#

Secondary structure (DSSP, 8-state):
-HHHHHHHHHGGGTHHHHHHHTSGGGGGGHHHHHHHHHHHHHH-----GGGHHHHHHHHHHHHHHHHHHTTSHHHHHHHHHHHTHHHHHHHHHHHHHHHHHHHHHTT---HHHHHHHHHHHHHHHHHHHHHHHHH-HHHHHHTS-TT-----------

Sequence (158 aa):
MSFFFLGAYASHRSIYLIKFLASRWIWLLAPIVIGTSIATAMYELKFGPNWTALSFAGVIFFSAMAQRIENTGISAVVIWVGQRSIVFYVSHAIFIVLTYDVLSYLGVTSYAAAASAAISFALLGGCALAVWKEIWKLASWLFSLPGLRPRLQTVRPT

Organism: NCBI:txid59779

pLDDT: mean 76.12, std 14.51, range [31.02, 93.06]